Protein AF-A0A942MLQ1-F1 (afdb_monomer_lite)

pLDDT: mean 76.94, std 14.72, range [43.59, 97.06]

Radius of gyration: 17.7 Å; chains: 1; bounding box: 38×32×50 Å

Foldseek 3Di:
DDDPVPVVDDDCPPDDDDDPPDDCVVVVVVVLVVDDPVVNVVVVVVVVCVVVVVDPVCPPPDPDDDDDDPPDDDD

Sequence (75 aa):
MNIPEYLTKMDKTHLSVVDLREDTSAENRNYWLSKTPTERFIALELLRQQLYGYDSTTERMEKVIEVVDSDLNNS

Structure (mmCIF, N/CA/C/O backbone):
data_AF-A0A942MLQ1-F1
#
_entry.id   AF-A0A942MLQ1-F1
#
loop_
_atom_site.group_PDB
_atom_site.id
_atom_site.type_symbol
_atom_site.label_atom_id
_atom_site.label_alt_id
_atom_site.label_comp_id
_atom_site.label_asym_id
_atom_site.label_entity_id
_atom_site.label_seq_id
_atom_site.pdbx_PDB_ins_code
_atom_site.Cartn_x
_atom_site.Cartn_y
_atom_site.Cartn_z
_atom_site.occupancy
_atom_site.B_iso_or_equiv
_atom_site.auth_seq_id
_atom_site.auth_comp_id
_atom_site.auth_asym_id
_atom_site.auth_atom_id
_atom_site.pdbx_PDB_model_num
ATOM 1 N N . MET A 1 1 ? -27.58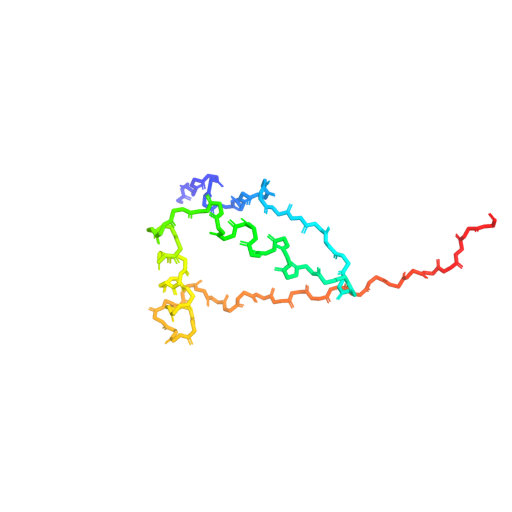7 15.167 -6.895 1.00 45.28 1 MET A N 1
ATOM 2 C CA . MET A 1 1 ? -26.472 15.429 -5.959 1.00 45.28 1 MET A CA 1
ATOM 3 C C . MET A 1 1 ? -25.209 15.529 -6.799 1.00 45.28 1 MET A C 1
ATOM 5 O O . MET A 1 1 ? -24.994 14.632 -7.600 1.00 45.28 1 MET A O 1
ATOM 9 N N . ASN A 1 2 ? -24.467 16.637 -6.731 1.00 63.53 2 ASN A N 1
ATOM 10 C CA . ASN A 1 2 ? -23.244 16.818 -7.520 1.00 63.53 2 ASN A CA 1
ATOM 11 C C . ASN A 1 2 ? -22.097 16.139 -6.759 1.00 63.53 2 ASN A C 1
ATOM 13 O O . ASN A 1 2 ? -21.746 16.602 -5.674 1.00 63.53 2 ASN A O 1
ATOM 17 N N . ILE A 1 3 ? -21.613 14.996 -7.248 1.00 62.34 3 ILE A N 1
ATOM 18 C CA . ILE A 1 3 ? -20.529 14.255 -6.595 1.00 62.34 3 ILE A CA 1
ATOM 19 C C . ILE A 1 3 ? -19.209 14.888 -7.050 1.00 62.34 3 ILE A C 1
ATOM 21 O O . ILE A 1 3 ? -18.981 14.987 -8.255 1.00 62.34 3 ILE A O 1
ATOM 25 N N . PRO A 1 4 ? -18.348 15.341 -6.123 1.00 67.56 4 PRO A N 1
ATOM 26 C CA . PRO A 1 4 ? -17.039 15.868 -6.476 1.00 67.56 4 PRO A CA 1
ATOM 27 C C . PRO A 1 4 ? -16.233 14.874 -7.319 1.00 67.56 4 PRO A C 1
ATOM 29 O O . PRO A 1 4 ? -16.166 13.687 -7.000 1.00 67.56 4 PRO A O 1
ATOM 32 N N . GLU A 1 5 ? -15.576 15.362 -8.370 1.00 63.75 5 GLU A N 1
ATOM 33 C CA . GLU A 1 5 ? -14.852 14.520 -9.333 1.00 63.75 5 GLU A CA 1
ATOM 34 C C . GLU A 1 5 ? -13.779 13.637 -8.668 1.00 63.75 5 GLU A C 1
ATOM 36 O O . GLU A 1 5 ? -13.591 12.487 -9.061 1.00 63.75 5 GLU A O 1
ATOM 41 N N . TYR A 1 6 ? -13.159 14.117 -7.582 1.00 61.84 6 TYR A N 1
ATOM 42 C CA . TYR A 1 6 ? -12.176 13.355 -6.804 1.00 61.84 6 TYR A CA 1
ATOM 43 C C . TYR A 1 6 ? -12.760 12.126 -6.085 1.00 61.84 6 TYR A C 1
ATOM 45 O O . TYR A 1 6 ? -12.018 11.197 -5.791 1.00 61.84 6 TYR A O 1
ATOM 53 N N . LEU A 1 7 ? -14.072 12.085 -5.814 1.00 60.78 7 LEU A N 1
ATOM 54 C CA . LEU A 1 7 ? -14.743 10.887 -5.288 1.00 60.78 7 LEU A CA 1
ATOM 55 C C . LEU A 1 7 ? -15.080 9.877 -6.392 1.00 60.78 7 LEU A C 1
ATOM 57 O O . LEU A 1 7 ? -15.403 8.733 -6.095 1.00 60.78 7 LEU A O 1
ATOM 61 N N . THR A 1 8 ? -15.010 10.290 -7.659 1.00 67.31 8 THR A N 1
ATOM 62 C CA . THR A 1 8 ? -15.384 9.453 -8.811 1.00 67.31 8 THR A CA 1
ATOM 63 C C . THR A 1 8 ? -14.155 8.924 -9.556 1.00 67.31 8 THR A C 1
ATOM 65 O O . THR A 1 8 ? -14.263 8.007 -10.369 1.00 67.31 8 THR A O 1
ATOM 68 N N . LYS A 1 9 ? -12.969 9.489 -9.295 1.00 68.19 9 LYS A N 1
ATOM 69 C CA . LYS A 1 9 ? -11.736 9.179 -10.017 1.00 68.19 9 LYS A CA 1
ATOM 70 C C . LYS A 1 9 ? -10.616 8.810 -9.054 1.00 68.19 9 LYS A C 1
ATOM 72 O O . LYS A 1 9 ? -10.122 9.645 -8.306 1.00 68.19 9 LYS A O 1
ATOM 77 N N . MET A 1 10 ? -10.193 7.550 -9.125 1.00 74.81 10 MET A N 1
ATOM 78 C CA . MET A 1 10 ? -9.010 7.065 -8.420 1.00 74.81 10 MET A CA 1
ATOM 79 C C . MET A 1 10 ? -7.755 7.790 -8.924 1.00 74.81 10 MET A C 1
ATOM 81 O O . MET A 1 10 ? -7.543 7.898 -10.136 1.00 74.81 10 MET A O 1
ATOM 85 N N . ASP A 1 11 ? -6.908 8.235 -7.997 1.00 79.69 11 ASP A N 1
ATOM 86 C CA . ASP A 1 11 ? -5.559 8.698 -8.311 1.00 79.69 11 ASP A CA 1
ATOM 87 C C . ASP A 1 11 ? -4.682 7.500 -8.705 1.00 79.69 11 ASP A C 1
ATOM 89 O O . ASP A 1 11 ? -4.443 6.590 -7.912 1.00 79.69 11 ASP A O 1
ATOM 93 N N . LYS A 1 12 ? -4.230 7.490 -9.961 1.00 80.69 12 LYS A N 1
ATOM 94 C CA . LYS A 1 12 ? -3.428 6.408 -10.550 1.00 80.69 12 LYS A CA 1
ATOM 95 C C . LYS A 1 12 ? -1.932 6.730 -10.600 1.00 80.69 12 LYS A C 1
ATOM 97 O O . LYS A 1 12 ? -1.170 5.925 -11.123 1.00 80.69 12 LYS A O 1
ATOM 102 N N . THR A 1 13 ? -1.495 7.879 -10.082 1.00 85.25 13 THR A N 1
ATOM 103 C CA . THR A 1 13 ? -0.090 8.335 -10.172 1.00 85.25 13 THR A CA 1
ATOM 104 C C . THR A 1 13 ? 0.894 7.448 -9.408 1.00 85.25 13 THR A C 1
ATOM 106 O O . THR A 1 13 ? 2.087 7.455 -9.700 1.00 85.25 13 THR A O 1
ATOM 109 N N . HIS A 1 14 ? 0.394 6.653 -8.462 1.00 79.81 14 HIS A N 1
ATOM 110 C CA . HIS A 1 14 ? 1.173 5.706 -7.668 1.00 79.81 14 HIS A CA 1
ATOM 111 C C . HIS A 1 14 ? 0.999 4.239 -8.103 1.00 79.81 14 HIS A C 1
ATOM 113 O O . HIS A 1 14 ? 1.436 3.346 -7.380 1.00 79.81 14 HIS A O 1
ATOM 119 N N . LEU A 1 15 ? 0.359 3.974 -9.249 1.00 83.00 15 LEU A N 1
ATOM 120 C CA . LEU A 1 15 ? 0.200 2.622 -9.794 1.00 83.00 15 LEU A CA 1
ATOM 121 C C . LEU A 1 15 ? 1.317 2.295 -10.793 1.00 83.00 15 LEU A C 1
ATOM 123 O O . LEU A 1 15 ? 1.650 3.116 -11.647 1.00 83.00 15 LEU A O 1
ATOM 127 N N . SER A 1 16 ? 1.847 1.074 -10.721 1.00 81.50 16 SER A N 1
ATOM 128 C CA . SER A 1 16 ? 2.803 0.517 -11.683 1.00 81.50 16 SER A CA 1
ATOM 129 C C . SER A 1 16 ? 2.288 -0.801 -12.267 1.00 81.50 16 SER A C 1
ATOM 131 O O . SER A 1 16 ? 1.548 -1.541 -11.619 1.00 81.50 16 SER A O 1
ATOM 133 N N . VAL A 1 17 ? 2.662 -1.080 -13.519 1.00 84.88 17 VAL A N 1
ATOM 134 C CA . VAL A 1 17 ? 2.423 -2.371 -14.180 1.00 84.88 17 VAL A CA 1
ATOM 135 C C . VAL A 1 17 ? 3.673 -3.219 -13.988 1.00 84.88 17 VAL A C 1
ATOM 137 O O . VAL A 1 17 ? 4.766 -2.761 -14.309 1.00 84.88 17 VAL A O 1
ATOM 140 N N . VAL A 1 18 ? 3.507 -4.430 -13.461 1.00 84.69 18 VAL A N 1
ATOM 141 C CA . VAL A 1 18 ? 4.600 -5.366 -13.158 1.00 84.69 18 VAL A CA 1
ATOM 142 C C . VAL A 1 18 ? 4.322 -6.723 -13.799 1.00 84.69 18 VAL A C 1
ATOM 144 O O . VAL A 1 18 ? 3.155 -7.100 -13.955 1.00 84.69 18 VAL A O 1
ATOM 147 N N . ASP A 1 19 ? 5.369 -7.465 -14.167 1.00 85.44 19 ASP A N 1
ATOM 148 C CA . ASP A 1 19 ? 5.205 -8.863 -14.577 1.00 85.44 19 ASP A CA 1
ATOM 149 C C . ASP A 1 19 ? 4.851 -9.704 -13.342 1.00 85.44 19 ASP A C 1
ATOM 151 O O . ASP A 1 19 ? 5.507 -9.636 -12.305 1.00 85.44 19 ASP A O 1
ATOM 155 N N . LEU A 1 20 ? 3.813 -10.533 -13.454 1.00 82.81 20 LEU A N 1
ATOM 156 C CA . LEU A 1 20 ? 3.390 -11.446 -12.391 1.00 82.81 20 LEU A CA 1
ATOM 157 C C . LEU A 1 20 ? 4.465 -12.477 -12.015 1.00 82.81 20 LEU A C 1
ATOM 159 O O . LEU A 1 20 ? 4.387 -13.072 -10.940 1.00 82.81 20 LEU A O 1
ATOM 163 N N . ARG A 1 21 ? 5.432 -12.732 -12.903 1.00 89.00 21 ARG A N 1
ATOM 164 C CA . ARG A 1 21 ? 6.555 -13.656 -12.676 1.00 89.00 21 ARG A CA 1
ATOM 165 C C . ARG A 1 21 ? 7.756 -12.988 -12.010 1.00 89.00 21 ARG A C 1
ATOM 167 O O . ARG A 1 21 ? 8.675 -13.695 -11.599 1.00 89.00 21 ARG A O 1
ATOM 174 N N . GLU A 1 22 ? 7.770 -11.663 -11.928 1.00 88.94 22 GLU A N 1
ATOM 175 C CA . GLU A 1 22 ? 8.860 -10.901 -11.331 1.00 88.94 22 GLU A CA 1
ATOM 176 C C . GLU A 1 22 ? 8.702 -10.803 -9.807 1.00 88.94 22 GLU A C 1
ATOM 178 O O . GLU A 1 22 ? 7.605 -10.605 -9.279 1.00 88.94 22 GLU A O 1
ATOM 183 N N . ASP A 1 23 ? 9.813 -10.935 -9.074 1.00 88.12 23 ASP A N 1
ATOM 184 C CA . ASP A 1 23 ? 9.808 -10.723 -7.627 1.00 88.12 23 ASP A CA 1
ATOM 185 C C . ASP A 1 23 ? 9.799 -9.224 -7.296 1.00 88.12 23 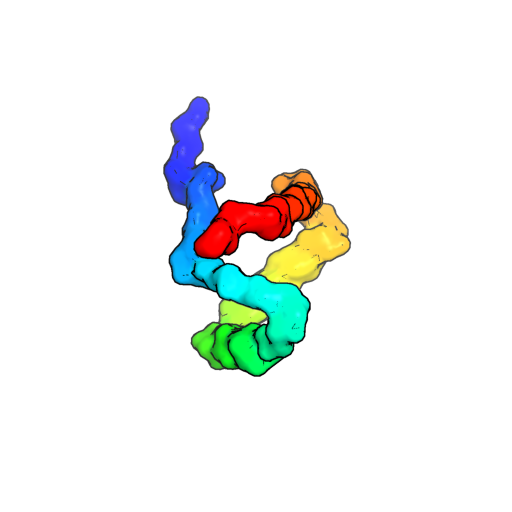ASP A C 1
ATOM 187 O O . ASP A 1 23 ? 10.834 -8.566 -7.187 1.00 88.12 23 ASP A O 1
ATOM 191 N N . THR A 1 24 ? 8.603 -8.697 -7.051 1.00 87.19 24 THR A N 1
ATOM 192 C CA . THR A 1 24 ? 8.384 -7.298 -6.654 1.00 87.19 24 THR A CA 1
ATOM 193 C C . THR A 1 24 ? 8.543 -7.059 -5.147 1.00 87.19 24 THR A C 1
ATOM 195 O O . THR A 1 24 ? 8.296 -5.958 -4.646 1.00 87.19 24 THR A O 1
ATOM 198 N N . SER A 1 25 ? 8.977 -8.058 -4.368 1.00 87.50 25 SER A N 1
ATOM 199 C CA . SER A 1 25 ? 9.072 -7.947 -2.906 1.00 87.50 25 SER A CA 1
ATOM 200 C C . SER A 1 25 ? 10.030 -6.842 -2.457 1.00 87.50 25 SER A C 1
ATOM 202 O O . SER A 1 25 ? 9.801 -6.210 -1.425 1.00 87.50 25 SER A O 1
ATOM 204 N N . ALA A 1 26 ? 11.112 -6.601 -3.203 1.00 88.56 26 ALA A N 1
ATOM 205 C CA . ALA A 1 26 ? 12.074 -5.546 -2.887 1.00 88.56 26 ALA A CA 1
ATOM 206 C C . ALA A 1 26 ? 11.478 -4.142 -3.076 1.00 88.56 26 ALA A C 1
ATOM 208 O O . ALA A 1 26 ? 11.581 -3.308 -2.176 1.00 88.56 26 ALA A O 1
ATOM 209 N N . GLU A 1 27 ? 10.804 -3.903 -4.199 1.00 87.19 27 GLU A N 1
ATOM 210 C CA . GLU A 1 27 ? 10.147 -2.628 -4.506 1.00 87.19 27 GLU A CA 1
ATOM 211 C C . GLU A 1 27 ? 9.008 -2.335 -3.531 1.00 87.19 27 GLU A C 1
ATOM 213 O O . GLU A 1 27 ? 8.938 -1.239 -2.970 1.00 87.19 27 GLU A O 1
ATOM 218 N N . ASN A 1 28 ? 8.194 -3.349 -3.224 1.00 87.56 28 ASN A N 1
ATOM 219 C CA . ASN A 1 28 ? 7.135 -3.260 -2.221 1.00 87.56 28 ASN A CA 1
ATOM 220 C C . ASN A 1 28 ? 7.689 -2.843 -0.852 1.00 87.56 28 ASN A C 1
ATOM 222 O O . ASN A 1 28 ? 7.154 -1.940 -0.207 1.00 87.56 28 ASN A O 1
ATOM 226 N N . ARG A 1 29 ? 8.792 -3.459 -0.403 1.00 92.19 29 ARG A N 1
ATOM 227 C CA . ARG A 1 29 ? 9.447 -3.069 0.857 1.00 92.19 29 ARG A CA 1
ATOM 228 C C . ARG A 1 29 ? 9.942 -1.627 0.812 1.00 92.19 29 ARG A C 1
ATOM 230 O O . ARG A 1 29 ? 9.689 -0.884 1.757 1.00 92.19 29 ARG A O 1
ATOM 237 N N . ASN A 1 30 ? 10.608 -1.225 -0.267 1.00 93.38 30 ASN A N 1
ATOM 238 C CA . ASN A 1 30 ? 11.131 0.134 -0.415 1.00 93.38 30 ASN A CA 1
ATOM 239 C C . ASN A 1 30 ? 10.011 1.181 -0.397 1.00 93.38 30 ASN A C 1
ATOM 241 O O . ASN A 1 30 ? 10.144 2.203 0.278 1.00 93.38 30 ASN A O 1
ATOM 245 N N . TYR A 1 31 ? 8.882 0.904 -1.055 1.00 91.06 31 TYR A N 1
ATOM 246 C CA . TYR A 1 31 ? 7.703 1.76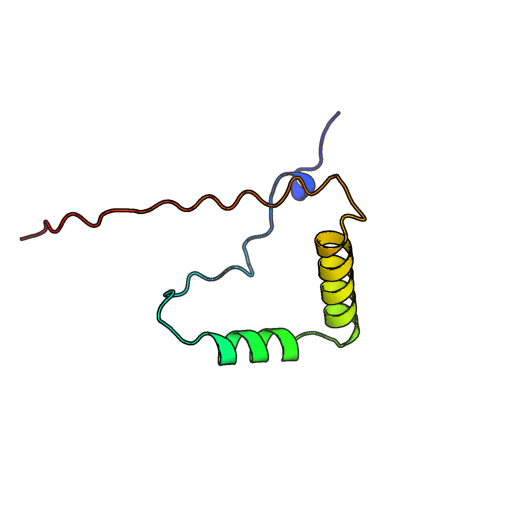4 -1.012 1.00 91.06 31 TYR A CA 1
ATOM 247 C C . TYR A 1 31 ? 7.212 1.960 0.423 1.00 91.06 31 TYR A C 1
ATOM 249 O O . TYR A 1 31 ? 7.081 3.096 0.877 1.00 91.06 31 TYR A O 1
ATOM 257 N N . TRP A 1 32 ? 7.006 0.879 1.179 1.00 93.19 32 TRP A N 1
ATOM 258 C CA . TRP A 1 32 ? 6.527 0.993 2.559 1.00 93.19 32 TRP A CA 1
ATOM 259 C C . TRP A 1 32 ? 7.540 1.671 3.485 1.00 93.19 32 TRP A C 1
ATOM 261 O O . TRP A 1 32 ? 7.136 2.412 4.378 1.00 93.19 32 TRP A O 1
ATOM 271 N N . LEU A 1 33 ? 8.842 1.471 3.268 1.00 94.94 33 LEU A N 1
ATOM 272 C CA . LEU A 1 33 ? 9.895 2.164 4.018 1.00 94.94 33 LEU A CA 1
ATOM 273 C C . LEU A 1 33 ? 9.990 3.661 3.685 1.00 94.94 33 LEU A C 1
ATOM 275 O O . LEU A 1 33 ? 10.444 4.426 4.531 1.00 94.94 33 LEU A O 1
ATOM 279 N N . SER A 1 34 ? 9.531 4.088 2.504 1.00 95.50 34 SER A N 1
ATOM 280 C CA . SER A 1 34 ? 9.441 5.512 2.140 1.00 95.50 34 SER A CA 1
ATOM 281 C C . SER A 1 34 ? 8.325 6.264 2.878 1.00 95.50 34 SER A C 1
ATOM 283 O O . SER A 1 34 ? 8.340 7.492 2.927 1.00 95.50 34 SER A O 1
ATOM 285 N N . LYS A 1 35 ? 7.352 5.540 3.451 1.00 94.75 35 LYS A N 1
ATOM 286 C CA . LYS A 1 35 ? 6.210 6.110 4.174 1.00 94.75 35 LYS A CA 1
ATOM 287 C C . LYS A 1 35 ? 6.510 6.293 5.656 1.00 94.75 35 LYS A C 1
ATOM 289 O O . LYS A 1 35 ? 7.237 5.519 6.285 1.00 94.75 35 LYS A O 1
ATOM 294 N N . THR A 1 36 ? 5.884 7.297 6.252 1.00 97.06 36 THR A N 1
ATOM 295 C CA . THR A 1 36 ? 5.958 7.539 7.692 1.00 97.06 36 THR A CA 1
ATOM 296 C C . THR A 1 36 ? 5.325 6.381 8.480 1.00 97.06 36 THR A C 1
ATOM 298 O O . THR A 1 36 ? 4.458 5.658 7.976 1.00 97.06 36 THR A O 1
ATOM 301 N N . PRO A 1 37 ? 5.722 6.170 9.749 1.00 96.12 37 PRO A N 1
ATOM 302 C CA . PRO A 1 37 ? 5.0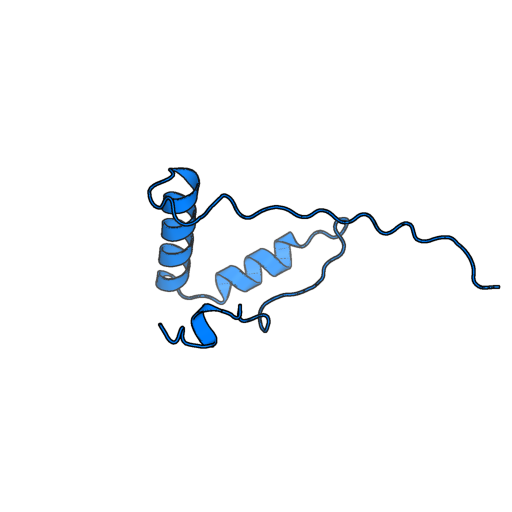64 5.192 10.618 1.00 96.12 37 PRO A CA 1
ATOM 303 C C . PRO A 1 37 ? 3.543 5.387 10.710 1.00 96.12 37 PRO A C 1
ATOM 305 O O . PRO A 1 37 ? 2.803 4.408 10.670 1.00 96.12 37 PRO A O 1
ATOM 308 N N . THR A 1 38 ? 3.081 6.638 10.770 1.00 96.81 38 THR A N 1
ATOM 309 C CA . THR A 1 38 ? 1.655 6.979 10.842 1.00 96.81 38 THR A CA 1
ATOM 310 C C . THR A 1 38 ? 0.898 6.545 9.589 1.00 96.81 38 THR A C 1
ATOM 312 O O . THR A 1 38 ? -0.134 5.890 9.704 1.00 96.81 38 THR A O 1
ATOM 315 N N . GLU A 1 39 ? 1.416 6.838 8.393 1.00 93.06 39 GLU A N 1
ATOM 316 C CA . GLU A 1 39 ? 0.785 6.423 7.129 1.00 93.06 39 GLU A CA 1
ATOM 317 C C . GLU A 1 39 ? 0.668 4.900 7.023 1.00 93.06 39 GLU A C 1
ATOM 319 O O . GLU A 1 39 ? -0.370 4.381 6.617 1.00 93.06 39 GLU A O 1
ATOM 324 N N . ARG A 1 40 ? 1.706 4.168 7.449 1.00 95.25 40 ARG A N 1
ATOM 325 C CA . ARG A 1 40 ? 1.671 2.699 7.486 1.00 95.25 40 ARG A CA 1
ATOM 326 C C . ARG A 1 40 ? 0.613 2.171 8.447 1.00 95.25 40 ARG A C 1
ATOM 328 O O . ARG A 1 40 ? -0.076 1.209 8.120 1.00 95.25 40 ARG A O 1
ATOM 335 N N . PHE A 1 41 ? 0.475 2.792 9.616 1.00 95.94 41 PHE A N 1
ATOM 336 C CA . PHE A 1 41 ? -0.533 2.398 10.597 1.00 95.94 41 PHE A CA 1
ATOM 337 C C . PHE A 1 41 ? -1.955 2.635 10.077 1.00 95.94 41 PHE A C 1
ATOM 339 O O . PHE A 1 41 ? -2.808 1.762 10.209 1.00 95.94 41 PHE A O 1
ATOM 346 N N . ILE A 1 42 ? -2.190 3.771 9.415 1.00 92.12 42 ILE A N 1
ATOM 347 C CA . ILE A 1 42 ? -3.471 4.070 8.761 1.00 92.12 42 ILE A CA 1
ATOM 348 C C . ILE A 1 42 ? -3.774 3.029 7.677 1.00 92.12 42 ILE A C 1
ATOM 350 O O . ILE A 1 42 ? -4.873 2.482 7.651 1.00 92.12 42 ILE A O 1
ATOM 354 N N . ALA A 1 43 ? -2.802 2.705 6.819 1.00 89.88 43 ALA A N 1
ATOM 355 C CA . ALA A 1 43 ? -2.979 1.687 5.785 1.00 89.88 43 ALA A CA 1
ATOM 356 C C . ALA A 1 43 ? -3.328 0.309 6.378 1.00 89.88 43 ALA A C 1
ATOM 358 O O . ALA A 1 43 ? -4.225 -0.368 5.879 1.00 89.88 43 ALA A O 1
ATOM 359 N N . LEU A 1 44 ? -2.668 -0.091 7.471 1.00 92.62 44 LEU A N 1
ATOM 360 C CA . LEU A 1 44 ? -2.980 -1.333 8.184 1.00 92.62 44 LEU A CA 1
ATOM 361 C C . LEU A 1 44 ? -4.392 -1.330 8.777 1.00 92.62 44 LEU A C 1
ATOM 363 O O . LEU A 1 44 ? -5.082 -2.343 8.684 1.00 92.62 44 LEU A O 1
ATOM 367 N N . GLU A 1 45 ? -4.836 -0.218 9.362 1.00 91.38 45 GLU A N 1
ATOM 368 C CA . GLU A 1 45 ? -6.187 -0.112 9.920 1.00 91.38 45 GLU A CA 1
ATOM 369 C C . GLU A 1 45 ? -7.260 -0.191 8.829 1.00 91.38 45 GLU A C 1
ATOM 371 O O . GLU A 1 45 ? -8.267 -0.870 9.016 1.00 91.38 45 GLU A O 1
ATOM 376 N N . LEU A 1 46 ? -7.019 0.407 7.660 1.00 85.69 46 LEU A N 1
ATOM 377 C CA . LEU A 1 46 ? -7.910 0.268 6.504 1.00 85.69 46 LEU A CA 1
ATOM 378 C C . LEU A 1 46 ? -8.013 -1.196 6.050 1.00 85.69 46 LEU A C 1
ATOM 380 O O . LEU A 1 46 ? -9.118 -1.710 5.879 1.00 85.69 46 LEU A O 1
ATOM 384 N N . LEU A 1 47 ? -6.882 -1.900 5.934 1.00 86.06 47 LEU A N 1
ATOM 385 C CA . LEU A 1 47 ? -6.870 -3.329 5.594 1.00 86.06 47 LEU A CA 1
ATOM 386 C C . LEU A 1 47 ? -7.591 -4.173 6.651 1.00 86.06 47 LEU A C 1
ATOM 388 O O . LEU A 1 47 ? -8.329 -5.100 6.310 1.00 86.06 47 LEU A O 1
ATOM 392 N N . ARG A 1 48 ? -7.411 -3.847 7.937 1.00 88.25 48 ARG A N 1
ATOM 393 C CA . ARG A 1 48 ? -8.114 -4.500 9.046 1.00 88.25 48 ARG A CA 1
ATOM 394 C C . ARG A 1 48 ? -9.625 -4.307 8.899 1.00 88.25 48 ARG A C 1
ATOM 396 O O . ARG A 1 48 ? -10.366 -5.284 8.932 1.00 88.25 48 ARG A O 1
ATOM 403 N N . GLN A 1 49 ? -10.092 -3.078 8.704 1.00 84.75 49 GLN A N 1
ATOM 404 C CA . GLN A 1 49 ? -11.520 -2.777 8.558 1.00 84.75 49 GLN A CA 1
ATOM 405 C C . GLN A 1 49 ? -12.152 -3.509 7.369 1.00 84.75 49 GLN A C 1
ATOM 407 O O . GLN A 1 49 ? -13.226 -4.092 7.531 1.00 84.75 49 GLN A O 1
ATOM 412 N N . GLN A 1 50 ? -11.457 -3.554 6.227 1.00 78.56 50 GLN A N 1
ATOM 413 C CA . GLN A 1 50 ? -11.883 -4.294 5.035 1.00 78.56 50 GLN A CA 1
ATOM 414 C C . GLN A 1 50 ? -11.978 -5.803 5.288 1.00 78.56 50 GLN A C 1
ATOM 416 O O . GLN A 1 50 ? -12.976 -6.426 4.934 1.00 78.56 50 GLN A O 1
ATOM 421 N N . LEU A 1 51 ? -10.962 -6.399 5.923 1.00 82.00 51 LEU A N 1
ATOM 422 C CA . LEU A 1 51 ? -10.925 -7.842 6.179 1.00 82.00 51 LEU A CA 1
ATOM 423 C C . LEU A 1 51 ? -12.038 -8.299 7.132 1.00 82.00 51 LEU A C 1
ATOM 425 O O . LEU A 1 51 ? -12.572 -9.395 6.976 1.00 82.00 51 LEU A O 1
ATOM 429 N N . TYR A 1 52 ? -12.381 -7.467 8.113 1.00 83.94 52 TYR A N 1
ATOM 430 C CA . TYR A 1 52 ? -13.387 -7.787 9.127 1.00 83.94 52 TYR A CA 1
ATOM 431 C C . TYR A 1 52 ? -14.784 -7.218 8.820 1.00 83.94 52 TYR A C 1
ATOM 433 O O . TYR A 1 52 ? -15.689 -7.384 9.634 1.00 83.94 52 TYR A O 1
ATOM 441 N N . GLY A 1 53 ? -14.978 -6.572 7.665 1.00 73.62 53 GLY A N 1
ATOM 442 C CA . GLY A 1 53 ? -16.296 -6.123 7.205 1.00 73.62 53 GLY A CA 1
ATOM 443 C C . GLY A 1 53 ? -16.910 -4.994 8.037 1.00 73.62 53 GLY A C 1
ATOM 444 O O . GLY A 1 53 ? -18.131 -4.924 8.156 1.00 73.62 53 GLY A O 1
ATOM 445 N N . TYR A 1 54 ? -16.083 -4.124 8.628 1.00 70.81 54 TYR A N 1
ATOM 446 C CA . TYR A 1 54 ? -16.565 -2.967 9.400 1.00 70.81 54 TYR A CA 1
ATOM 447 C C . TYR A 1 54 ? -17.247 -1.906 8.525 1.00 70.81 54 TYR A C 1
ATOM 449 O O . TYR A 1 54 ? -18.043 -1.122 9.037 1.00 70.81 54 TYR A O 1
ATOM 457 N N . ASP A 1 55 ? -16.948 -1.888 7.225 1.00 63.12 55 ASP A N 1
ATOM 458 C CA . ASP A 1 55 ? -17.551 -0.988 6.247 1.00 63.12 55 ASP A CA 1
ATOM 459 C C . ASP A 1 55 ? -18.153 -1.802 5.092 1.00 63.12 55 ASP A C 1
ATOM 461 O O . ASP A 1 55 ? -17.445 -2.495 4.361 1.00 63.12 55 ASP A O 1
ATOM 465 N N . SER A 1 56 ? -19.479 -1.739 4.944 1.00 52.84 56 SER A N 1
ATOM 466 C CA . SER A 1 56 ? -20.234 -2.426 3.891 1.00 52.84 56 SER A CA 1
ATOM 467 C C . SER A 1 56 ? -20.225 -1.683 2.551 1.00 52.84 56 SER A C 1
ATOM 469 O O . SER A 1 56 ? -20.844 -2.157 1.603 1.00 52.84 56 SER A O 1
ATOM 471 N N . THR A 1 57 ? -19.581 -0.513 2.455 1.00 54.06 57 THR A N 1
ATOM 472 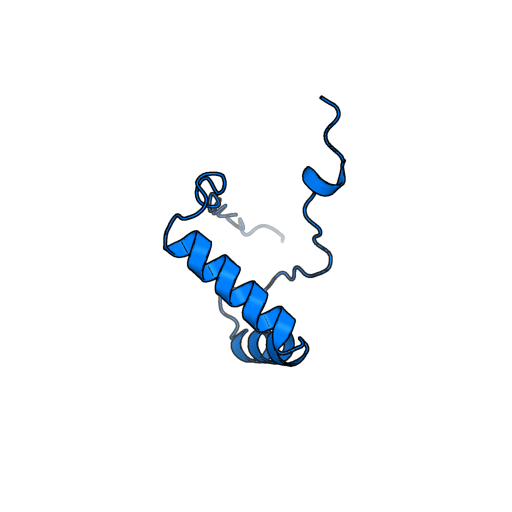C CA . THR A 1 57 ? -19.474 0.243 1.193 1.00 54.06 57 THR A CA 1
ATOM 473 C C . THR A 1 57 ? -18.321 -0.214 0.306 1.00 54.06 57 THR A C 1
ATOM 475 O O . THR A 1 57 ? -18.305 0.091 -0.884 1.00 54.06 57 THR A O 1
ATOM 478 N N . THR A 1 58 ? -17.401 -1.028 0.831 1.00 54.12 58 THR A N 1
ATOM 479 C CA . THR A 1 58 ? -16.566 -1.884 -0.016 1.00 54.12 58 THR A CA 1
ATOM 480 C C . THR A 1 58 ? -17.375 -3.134 -0.346 1.00 54.12 58 THR A C 1
ATOM 482 O O . THR A 1 58 ? -17.148 -4.208 0.210 1.00 54.12 58 THR A O 1
ATOM 485 N N . GLU A 1 59 ? -18.333 -3.008 -1.274 1.00 52.69 59 GLU A N 1
ATOM 486 C CA . GLU A 1 59 ? -18.651 -4.138 -2.150 1.00 52.69 59 GLU A CA 1
ATOM 487 C C . GLU A 1 59 ? -17.297 -4.646 -2.641 1.00 52.69 59 GLU A C 1
ATOM 489 O O . GLU A 1 59 ? -16.558 -3.937 -3.322 1.00 52.69 59 GLU A O 1
ATOM 494 N N . ARG A 1 60 ? -16.899 -5.791 -2.082 1.00 55.53 60 ARG A N 1
ATOM 495 C CA . ARG A 1 60 ? -15.624 -6.477 -2.263 1.00 55.53 60 ARG A CA 1
ATOM 496 C C . ARG A 1 60 ? -15.022 -6.116 -3.617 1.00 55.53 60 ARG A C 1
ATOM 498 O O . ARG A 1 60 ? -15.597 -6.517 -4.619 1.00 55.53 60 ARG A O 1
ATOM 505 N N . MET A 1 61 ? -13.905 -5.375 -3.619 1.00 56.38 61 MET A N 1
ATOM 506 C CA . MET A 1 61 ? -13.235 -4.886 -4.832 1.00 56.38 61 MET A CA 1
ATOM 507 C C . MET A 1 61 ? -13.281 -5.971 -5.912 1.00 56.38 61 MET A C 1
ATOM 509 O O . MET A 1 61 ? -12.642 -7.019 -5.757 1.00 56.38 61 MET A O 1
ATOM 513 N N . GLU A 1 62 ? -14.124 -5.774 -6.930 1.00 59.28 62 GLU A N 1
ATOM 514 C CA . GLU A 1 62 ? -14.343 -6.793 -7.948 1.00 59.28 62 GLU A CA 1
ATOM 515 C C . GLU A 1 62 ? -13.021 -6.999 -8.680 1.00 59.28 62 GLU A C 1
ATOM 517 O O . GLU A 1 62 ? -12.497 -6.108 -9.350 1.00 59.28 62 GLU A O 1
ATOM 522 N N . LYS A 1 63 ? -12.422 -8.178 -8.496 1.00 62.03 63 LYS A N 1
ATOM 523 C CA . LYS A 1 63 ? -11.234 -8.565 -9.249 1.00 62.03 63 LYS A CA 1
ATOM 524 C C . LYS A 1 63 ? -11.688 -8.926 -10.656 1.00 62.03 63 LYS A C 1
ATOM 526 O O . LYS A 1 63 ? -12.096 -10.060 -10.892 1.00 62.03 63 LYS A O 1
ATOM 531 N N . VAL A 1 64 ? -11.610 -7.973 -11.578 1.00 69.62 64 VAL A N 1
ATOM 532 C CA . VAL A 1 64 ? -11.738 -8.256 -13.009 1.00 69.62 64 VAL A CA 1
ATOM 533 C C . VAL A 1 64 ? -10.385 -8.775 -13.489 1.00 69.62 64 VAL A C 1
ATOM 535 O O . VAL A 1 64 ? -9.405 -8.036 -13.531 1.00 69.62 64 VAL A O 1
ATOM 538 N N . ILE A 1 65 ? -10.317 -10.074 -13.773 1.00 70.12 65 ILE A N 1
ATOM 539 C CA . ILE A 1 65 ? -9.159 -10.704 -14.410 1.00 70.12 65 ILE A CA 1
ATOM 540 C C . ILE A 1 65 ? -9.508 -10.826 -15.890 1.00 70.12 65 ILE A C 1
ATOM 542 O O . ILE A 1 65 ? -10.359 -11.632 -16.255 1.00 70.12 65 ILE A O 1
ATOM 546 N N . GLU A 1 66 ? -8.872 -10.012 -16.726 1.00 70.75 66 GLU A N 1
ATOM 547 C CA . GLU A 1 66 ? -8.971 -10.118 -18.181 1.00 70.75 66 GLU A CA 1
ATOM 548 C C . GLU A 1 66 ? -7.748 -10.878 -18.703 1.00 70.75 66 GLU A C 1
ATOM 550 O O . GLU A 1 66 ? -6.607 -10.475 -18.471 1.00 70.75 66 GLU A O 1
ATOM 555 N N . VAL A 1 67 ? -7.982 -12.012 -19.368 1.00 74.75 67 VAL A N 1
ATOM 556 C CA . VAL A 1 67 ? -6.933 -12.777 -20.053 1.00 74.75 67 VAL A CA 1
ATOM 557 C C . VAL A 1 67 ? -6.893 -12.299 -21.497 1.00 74.75 67 VAL A C 1
ATOM 559 O O . VAL A 1 67 ? -7.840 -12.525 -22.246 1.00 74.75 67 VAL A O 1
ATOM 562 N N . VAL A 1 68 ? -5.806 -11.629 -21.878 1.00 78.31 68 VAL A N 1
ATOM 563 C CA . VAL A 1 68 ? -5.546 -11.262 -23.273 1.00 78.31 68 VAL A CA 1
ATOM 564 C C . VAL A 1 68 ? -4.710 -12.374 -23.894 1.00 78.31 68 VAL A C 1
ATOM 566 O O . VAL A 1 68 ? -3.529 -12.517 -23.565 1.00 78.31 68 VAL A O 1
ATOM 569 N N . ASP A 1 69 ? -5.319 -13.168 -24.774 1.00 67.50 69 ASP A N 1
ATOM 570 C CA . ASP A 1 69 ? -4.565 -14.084 -25.625 1.00 67.50 69 ASP A CA 1
ATOM 571 C C . ASP A 1 69 ? -3.722 -13.255 -26.597 1.00 67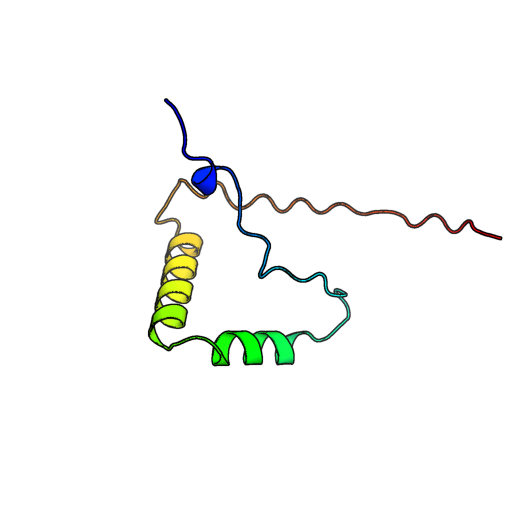.50 69 ASP A C 1
ATOM 573 O O . ASP A 1 69 ? -4.222 -12.448 -27.383 1.00 67.50 69 ASP A O 1
ATOM 577 N N . SER A 1 70 ? -2.406 -13.427 -26.503 1.00 63.78 70 SER A N 1
ATOM 578 C CA . SER A 1 70 ? -1.485 -12.897 -27.500 1.00 63.78 70 SER A CA 1
ATOM 579 C C . SER A 1 70 ? -1.446 -13.892 -28.648 1.00 63.78 70 SER A C 1
ATOM 581 O O . SER A 1 70 ? -0.619 -14.802 -28.672 1.00 63.78 70 SER A O 1
ATOM 583 N N . ASP A 1 71 ? -2.368 -13.737 -29.596 1.00 60.59 71 ASP A N 1
ATOM 584 C CA . ASP A 1 71 ? -2.252 -14.428 -30.872 1.00 60.59 71 ASP A CA 1
ATOM 585 C C . ASP A 1 71 ? -0.924 -14.014 -31.516 1.00 60.59 71 ASP A C 1
ATOM 587 O O . ASP A 1 71 ? -0.707 -12.865 -31.911 1.00 60.59 71 ASP A O 1
ATOM 591 N N . LEU A 1 72 ? -0.005 -14.976 -31.572 1.00 63.88 72 LEU A N 1
ATOM 592 C CA . LEU A 1 72 ? 1.224 -14.927 -32.346 1.00 63.88 72 LEU A CA 1
ATOM 593 C C . LEU A 1 72 ? 0.875 -14.585 -33.797 1.00 63.88 72 LEU A C 1
ATOM 595 O O . LEU A 1 72 ? 0.486 -15.468 -34.553 1.00 63.88 72 LEU A O 1
ATOM 599 N N . ASN A 1 73 ? 1.013 -13.320 -34.189 1.00 52.25 73 ASN A N 1
ATOM 600 C CA . ASN A 1 73 ? 1.117 -12.913 -35.586 1.00 52.25 73 ASN A CA 1
ATOM 601 C C . ASN A 1 73 ? 1.693 -11.499 -35.694 1.00 52.25 73 ASN A C 1
ATOM 603 O O . ASN A 1 73 ? 0.970 -10.509 -35.798 1.00 52.25 73 ASN A O 1
ATOM 607 N N . ASN A 1 74 ? 3.019 -11.412 -35.764 1.00 49.16 74 ASN A N 1
ATOM 608 C CA . ASN A 1 74 ? 3.599 -10.556 -36.785 1.00 49.16 74 ASN A CA 1
ATOM 609 C C . ASN A 1 74 ? 4.877 -11.193 -37.337 1.00 49.16 74 ASN A C 1
ATOM 611 O O . ASN A 1 74 ? 5.744 -11.622 -36.578 1.00 49.16 74 ASN A O 1
ATOM 615 N N . SER A 1 75 ? 4.874 -11.291 -38.662 1.00 43.59 75 SER A N 1
ATOM 616 C CA . SER A 1 75 ? 5.887 -11.815 -39.581 1.00 43.59 75 SER A CA 1
ATOM 617 C C . SER A 1 75 ? 7.296 -11.271 -39.359 1.00 43.59 75 SER A C 1
ATOM 619 O O . SER A 1 75 ? 7.415 -10.094 -38.952 1.00 43.59 75 SER A O 1
#

Secondary structure (DSSP, 8-state):
----HHHHS---TT-----TTS-THHHHHHHHHHS-HHHHHHHHHHHHHHHTTS-TT------------------